Protein AF-A0AAJ2NSB3-F1 (afdb_monomer_lite)

Organism: Alkalihalophilus pseudofirmus (NCBI:txid79885)

Structure (mmCIF, N/CA/C/O backbone):
data_AF-A0AAJ2NSB3-F1
#
_entry.id   AF-A0AAJ2NSB3-F1
#
loop_
_atom_site.group_PDB
_atom_site.id
_atom_site.type_symbol
_atom_site.label_atom_id
_atom_site.label_alt_id
_atom_site.label_comp_id
_atom_site.label_asym_id
_atom_site.label_entity_id
_atom_site.label_seq_id
_atom_site.pdbx_PDB_ins_code
_atom_site.Cartn_x
_atom_site.Cartn_y
_atom_site.Cartn_z
_atom_site.occupancy
_atom_site.B_iso_or_equiv
_atom_site.auth_seq_id
_atom_site.auth_comp_id
_atom_site.auth_asym_id
_atom_site.auth_atom_id
_atom_site.pdbx_PDB_model_num
ATOM 1 N N . SER A 1 1 ? 9.906 2.805 -28.193 1.00 52.91 1 SER A N 1
ATOM 2 C CA . SER A 1 1 ? 9.402 3.297 -26.899 1.00 52.91 1 SER A CA 1
ATOM 3 C C . SER A 1 1 ? 9.638 4.796 -26.828 1.00 52.91 1 SER A C 1
ATOM 5 O O . SER A 1 1 ? 10.772 5.218 -27.034 1.00 52.91 1 SER A O 1
ATOM 7 N N . THR A 1 2 ? 8.587 5.595 -26.641 1.00 57.38 2 THR A N 1
ATOM 8 C CA . THR A 1 2 ? 8.539 7.073 -26.745 1.00 57.38 2 THR A CA 1
ATOM 9 C C . THR A 1 2 ? 9.647 7.799 -25.965 1.00 57.38 2 THR A C 1
ATOM 11 O O . THR A 1 2 ? 10.116 8.857 -26.373 1.00 57.38 2 THR A O 1
ATOM 14 N N . PHE A 1 3 ? 10.158 7.181 -24.902 1.00 64.38 3 PHE A N 1
ATOM 15 C CA . PHE A 1 3 ? 11.255 7.701 -24.089 1.00 64.38 3 PHE A CA 1
ATOM 16 C C . PHE A 1 3 ? 12.610 7.772 -24.821 1.00 64.38 3 PHE A C 1
ATOM 18 O O . PHE A 1 3 ? 13.353 8.735 -24.649 1.00 64.38 3 PHE A O 1
ATOM 25 N N . LYS A 1 4 ? 12.904 6.830 -25.733 1.00 62.78 4 LYS A N 1
ATOM 26 C CA . LYS A 1 4 ? 14.116 6.896 -26.579 1.00 62.78 4 LYS A CA 1
ATOM 27 C C . LYS A 1 4 ? 14.109 8.126 -27.488 1.00 62.78 4 LYS A C 1
ATOM 29 O O . LYS A 1 4 ? 15.156 8.708 -27.754 1.00 62.78 4 LYS A O 1
ATOM 34 N N . VAL A 1 5 ? 12.921 8.541 -27.935 1.00 68.25 5 VAL A N 1
ATOM 35 C CA . VAL A 1 5 ? 12.744 9.751 -28.750 1.00 68.25 5 VAL A CA 1
ATOM 36 C C . VAL A 1 5 ? 13.004 10.999 -27.905 1.00 68.25 5 VAL A C 1
ATOM 38 O O . VAL A 1 5 ? 13.706 11.894 -28.363 1.00 68.25 5 VAL A O 1
ATOM 41 N N . LEU A 1 6 ? 12.534 11.034 -26.652 1.00 66.31 6 LEU A N 1
ATOM 42 C CA . LEU A 1 6 ? 12.817 12.128 -25.712 1.00 66.31 6 LEU A CA 1
ATOM 43 C C . LEU A 1 6 ? 14.313 12.263 -25.403 1.00 66.31 6 LEU A C 1
ATOM 45 O O . LEU A 1 6 ? 14.839 13.372 -25.450 1.00 66.31 6 LEU A O 1
ATOM 49 N N . ILE A 1 7 ? 15.018 11.151 -25.172 1.00 66.56 7 ILE A N 1
ATOM 50 C CA . ILE A 1 7 ? 16.476 11.151 -24.966 1.00 66.56 7 ILE A CA 1
ATOM 51 C C . ILE A 1 7 ? 17.205 11.633 -26.223 1.00 66.56 7 ILE A C 1
ATOM 53 O O . ILE A 1 7 ? 18.125 12.444 -26.124 1.00 66.56 7 ILE A O 1
ATOM 57 N N . ALA A 1 8 ? 16.790 11.189 -27.413 1.00 66.56 8 ALA A N 1
ATOM 58 C CA . ALA A 1 8 ? 17.373 11.650 -28.672 1.00 66.56 8 ALA A CA 1
ATOM 59 C C . ALA A 1 8 ? 17.174 13.163 -28.874 1.00 66.56 8 ALA A C 1
ATOM 61 O O . ALA A 1 8 ? 18.114 13.859 -29.262 1.00 66.56 8 ALA A O 1
ATOM 62 N N . PHE A 1 9 ? 15.990 13.691 -28.547 1.00 70.19 9 PHE A N 1
ATOM 63 C CA . PHE A 1 9 ? 15.728 15.132 -28.535 1.00 70.19 9 PHE A CA 1
ATOM 64 C C . PHE A 1 9 ? 16.597 15.856 -27.496 1.00 70.19 9 PHE A C 1
ATOM 66 O O . PHE A 1 9 ? 17.254 16.838 -27.835 1.00 70.19 9 PHE A O 1
ATOM 73 N N . ALA A 1 10 ? 16.692 15.355 -26.264 1.00 66.69 10 ALA A N 1
ATOM 74 C CA . ALA A 1 10 ? 17.522 15.954 -25.219 1.00 66.69 10 ALA A CA 1
ATOM 75 C C . ALA A 1 10 ? 19.009 15.991 -25.615 1.00 66.69 10 ALA A C 1
ATOM 77 O O . ALA A 1 10 ? 19.634 17.048 -25.523 1.00 66.69 10 ALA A O 1
ATOM 78 N N . LYS A 1 11 ? 19.555 14.890 -26.158 1.00 66.94 11 LYS A N 1
ATOM 79 C CA . LYS A 1 11 ? 20.924 14.813 -26.707 1.00 66.94 11 LYS A CA 1
ATOM 80 C C . LYS A 1 11 ? 21.134 15.787 -27.881 1.00 66.94 11 LYS A C 1
ATOM 82 O O . LYS A 1 11 ? 22.221 16.336 -28.037 1.00 66.94 11 LYS A O 1
ATOM 87 N N . ARG A 1 12 ? 20.109 16.014 -28.716 1.00 69.50 12 ARG A N 1
ATOM 88 C CA . ARG A 1 12 ? 20.176 16.903 -29.894 1.00 69.50 12 ARG A CA 1
ATOM 89 C C . ARG A 1 12 ? 20.127 18.388 -29.527 1.00 69.50 12 ARG A C 1
ATOM 91 O O . ARG A 1 12 ? 20.786 19.183 -30.197 1.00 69.50 12 ARG A O 1
ATOM 98 N N . PHE A 1 13 ? 19.348 18.749 -28.507 1.00 67.62 13 PHE A N 1
ATOM 99 C CA . PHE A 1 13 ? 19.089 20.138 -28.113 1.00 67.62 13 PHE A CA 1
ATOM 100 C C . PHE A 1 13 ? 19.898 20.603 -26.889 1.00 67.62 13 PHE A C 1
ATOM 102 O O . PHE A 1 13 ? 19.966 21.805 -26.640 1.00 67.62 13 PHE A O 1
ATOM 109 N N . THR A 1 14 ? 20.564 19.703 -26.152 1.00 58.78 14 THR A N 1
ATOM 110 C CA . THR A 1 14 ? 21.393 20.050 -24.982 1.00 58.78 14 THR A CA 1
ATOM 111 C C . THR A 1 14 ? 22.742 19.314 -24.985 1.00 58.78 14 THR A C 1
ATOM 113 O O . THR A 1 14 ? 22.834 18.159 -25.386 1.00 58.78 14 THR A O 1
ATOM 116 N N . LYS A 1 15 ? 23.816 19.956 -24.493 1.00 62.06 15 LYS A N 1
ATOM 117 C CA . LYS A 1 15 ? 25.161 19.350 -24.309 1.00 62.06 15 LYS A CA 1
ATOM 118 C C . LYS A 1 15 ? 25.259 18.440 -23.067 1.00 62.06 15 LYS A C 1
ATOM 120 O O . LYS A 1 15 ? 26.349 18.234 -22.539 1.00 62.06 15 LYS A O 1
ATOM 125 N N . VAL A 1 16 ? 24.139 17.910 -22.575 1.00 61.44 16 VAL A N 1
ATOM 126 C CA . VAL A 1 16 ? 24.083 17.109 -21.338 1.00 61.44 16 VAL A CA 1
ATOM 127 C C . VAL A 1 16 ? 24.935 15.834 -21.430 1.00 61.44 16 VAL A C 1
ATOM 129 O O . VAL A 1 16 ? 25.540 15.428 -20.443 1.00 61.44 16 VAL A O 1
ATOM 132 N N . SER A 1 17 ? 25.098 15.285 -22.639 1.00 57.53 17 SER A N 1
ATOM 133 C CA . SER A 1 17 ? 25.901 14.084 -22.913 1.00 57.53 17 SER A CA 1
ATOM 134 C C . SER A 1 17 ? 27.399 14.223 -22.608 1.00 57.53 17 SER A C 1
ATOM 136 O O . SER A 1 17 ? 28.136 13.256 -22.750 1.00 57.53 17 SER A O 1
ATOM 138 N N . ARG A 1 18 ? 27.886 15.424 -22.261 1.00 59.41 18 ARG A N 1
ATOM 139 C CA . ARG A 1 18 ? 29.287 15.659 -21.867 1.00 59.41 18 ARG A CA 1
ATOM 140 C C . ARG A 1 18 ? 29.555 15.438 -20.376 1.00 59.41 18 ARG A C 1
ATOM 142 O O . ARG A 1 18 ? 30.720 15.367 -20.006 1.00 59.41 18 ARG A O 1
ATOM 149 N N . PHE A 1 19 ? 28.511 15.383 -19.550 1.00 57.94 19 PHE A N 1
ATOM 150 C CA . PHE A 1 19 ? 28.620 15.297 -18.087 1.00 57.94 19 PHE A CA 1
ATOM 151 C C . PHE A 1 19 ? 27.780 14.169 -17.481 1.00 57.94 19 PHE A C 1
ATOM 153 O O . PHE A 1 19 ? 27.941 13.867 -16.305 1.00 57.94 19 PHE A O 1
ATOM 160 N N . VAL A 1 20 ? 26.877 13.575 -18.263 1.00 62.72 20 VAL A N 1
ATOM 161 C CA . VAL A 1 20 ? 25.923 12.565 -17.810 1.00 62.72 20 VAL A CA 1
ATOM 162 C C . VAL A 1 20 ? 25.774 11.513 -18.902 1.00 62.72 20 VAL A C 1
ATOM 164 O O . VAL A 1 20 ? 25.413 11.855 -20.036 1.00 62.72 20 VAL A O 1
ATOM 167 N N . ASP A 1 21 ? 26.031 10.250 -18.562 1.00 73.94 21 ASP A N 1
ATOM 168 C CA . ASP A 1 21 ? 25.714 9.134 -19.447 1.00 73.94 21 ASP A CA 1
ATOM 169 C C . ASP A 1 21 ? 24.211 8.836 -19.366 1.00 73.94 21 ASP A C 1
ATOM 171 O O . ASP A 1 21 ? 23.696 8.179 -18.465 1.00 73.94 21 ASP A O 1
ATOM 175 N N . LEU A 1 22 ? 23.474 9.434 -20.300 1.00 69.31 22 LEU A N 1
ATOM 176 C CA . LEU A 1 22 ? 22.027 9.270 -20.410 1.00 69.31 22 LEU A CA 1
ATOM 177 C C . LEU A 1 22 ? 21.615 7.847 -20.807 1.00 69.31 22 LEU A C 1
ATOM 179 O O . LEU A 1 22 ? 20.435 7.523 -20.684 1.00 69.31 22 LEU A O 1
ATOM 183 N N . GLU A 1 23 ? 22.534 7.044 -21.352 1.00 73.69 23 GLU A N 1
ATOM 184 C CA . GLU A 1 23 ? 22.274 5.640 -21.672 1.00 73.69 23 GLU A CA 1
ATOM 185 C C . GLU A 1 23 ? 22.263 4.814 -20.380 1.00 73.69 23 GLU A C 1
ATOM 187 O O . GLU A 1 23 ? 21.301 4.087 -20.136 1.00 73.69 23 GLU A O 1
ATOM 192 N N . ASP A 1 24 ? 23.260 5.015 -19.515 1.00 73.81 24 ASP A N 1
ATOM 193 C CA . ASP A 1 24 ? 23.361 4.325 -18.224 1.00 73.81 24 ASP A CA 1
ATOM 194 C C . ASP A 1 24 ? 22.196 4.687 -17.299 1.00 7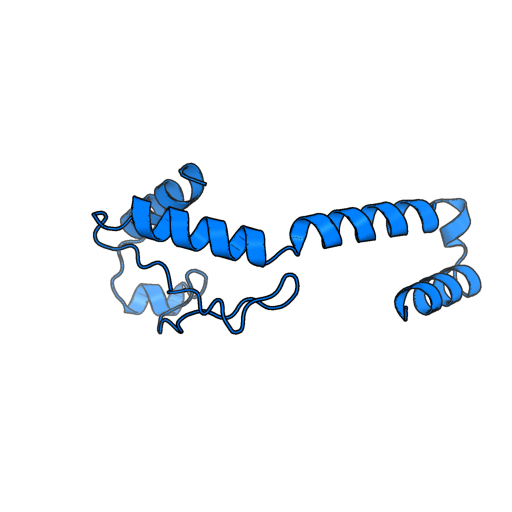3.81 24 ASP A C 1
ATOM 196 O O . ASP A 1 24 ? 21.519 3.801 -16.784 1.00 73.81 24 ASP A O 1
ATOM 200 N N . ILE A 1 25 ? 21.860 5.978 -17.187 1.00 74.00 25 ILE A N 1
ATOM 201 C CA . ILE A 1 25 ? 20.684 6.420 -16.416 1.00 74.00 25 ILE A CA 1
ATOM 202 C C . ILE A 1 25 ? 19.393 5.831 -16.985 1.00 74.00 25 ILE A C 1
ATOM 204 O O . ILE A 1 25 ? 18.471 5.523 -16.239 1.00 74.00 25 ILE A O 1
ATOM 208 N N . TYR A 1 26 ? 19.287 5.683 -18.307 1.00 73.19 26 TYR A N 1
ATOM 209 C CA . TYR A 1 26 ? 18.113 5.065 -18.915 1.00 73.19 26 TYR A CA 1
ATOM 210 C C . TYR A 1 26 ? 17.993 3.588 -18.545 1.00 73.19 26 TYR A C 1
ATOM 212 O O . TYR A 1 26 ? 16.886 3.133 -18.256 1.00 73.19 26 TYR A O 1
ATOM 220 N N . HIS A 1 27 ? 19.103 2.855 -18.567 1.00 75.31 27 HIS A N 1
ATOM 221 C CA . HIS A 1 27 ? 19.131 1.452 -18.175 1.00 75.31 27 HIS A CA 1
ATOM 222 C C . HIS A 1 27 ? 18.794 1.282 -16.695 1.00 75.31 27 HIS A C 1
ATOM 224 O O . HIS A 1 27 ? 17.873 0.533 -16.381 1.00 75.31 27 HIS A O 1
ATOM 230 N N . GLU A 1 28 ? 19.427 2.063 -15.824 1.00 72.62 28 GLU A N 1
ATOM 231 C CA . GLU A 1 28 ? 19.175 2.042 -14.383 1.00 72.62 28 GLU A CA 1
ATOM 232 C C . GLU A 1 28 ? 17.723 2.437 -14.068 1.00 72.62 28 GLU A C 1
ATOM 234 O O . GLU A 1 28 ? 17.037 1.766 -13.308 1.00 72.62 28 GLU A O 1
ATOM 239 N N . PHE A 1 29 ? 17.179 3.456 -14.738 1.00 72.44 29 PHE A N 1
ATOM 240 C CA . PHE A 1 29 ? 15.779 3.857 -14.576 1.00 72.44 29 PHE A CA 1
ATOM 241 C C . PHE A 1 29 ? 14.794 2.808 -15.109 1.00 72.44 29 PHE A C 1
ATOM 243 O O . PHE A 1 29 ? 13.725 2.619 -14.532 1.00 72.44 29 PHE A O 1
ATOM 250 N N . GLN A 1 30 ? 15.120 2.122 -16.210 1.00 73.44 30 GLN A N 1
ATOM 251 C CA . GLN A 1 30 ? 14.300 1.023 -16.720 1.00 73.44 30 GLN A CA 1
ATOM 252 C C . GLN A 1 30 ? 14.302 -0.176 -15.776 1.00 73.44 30 GLN A C 1
ATOM 254 O O . GLN A 1 30 ? 13.237 -0.758 -15.583 1.00 73.44 30 GLN A O 1
ATOM 259 N N . GLU A 1 31 ? 15.458 -0.547 -15.232 1.00 68.81 31 GLU A N 1
ATOM 260 C CA . GLU A 1 31 ? 15.590 -1.652 -14.282 1.00 68.81 31 GLU A CA 1
ATOM 261 C C . GLU A 1 31 ? 14.885 -1.320 -12.968 1.00 68.81 31 GLU A C 1
ATOM 263 O O . GLU A 1 31 ? 14.007 -2.075 -12.569 1.00 68.81 31 GLU A O 1
ATOM 268 N N . VAL A 1 32 ? 15.129 -0.142 -12.386 1.00 67.88 32 VAL A N 1
ATOM 269 C CA . VAL A 1 32 ? 14.465 0.310 -11.150 1.00 67.88 32 VAL A CA 1
ATOM 270 C C . VAL A 1 32 ? 12.947 0.358 -11.312 1.00 67.88 32 VAL A C 1
ATOM 272 O O . VAL A 1 32 ? 12.223 -0.147 -10.462 1.00 67.88 32 VAL A O 1
ATOM 275 N N . ILE A 1 33 ? 12.433 0.908 -12.419 1.00 67.81 33 ILE A N 1
ATOM 276 C CA . ILE A 1 33 ? 10.985 0.913 -12.665 1.00 67.81 33 ILE A CA 1
ATOM 277 C C . ILE A 1 33 ? 10.463 -0.503 -12.878 1.00 67.81 33 ILE A C 1
ATOM 279 O O . ILE A 1 33 ? 9.388 -0.812 -12.388 1.00 67.81 33 ILE A O 1
ATOM 283 N N . ALA A 1 34 ? 11.167 -1.356 -13.623 1.00 64.00 34 ALA A N 1
ATOM 284 C CA . ALA A 1 34 ? 10.709 -2.721 -13.866 1.00 64.00 34 ALA A CA 1
ATOM 285 C C . ALA A 1 34 ? 10.697 -3.566 -12.583 1.00 64.00 34 ALA A C 1
ATOM 287 O O . ALA A 1 34 ? 9.787 -4.375 -12.415 1.00 64.00 34 ALA A O 1
ATOM 288 N N . GLU A 1 35 ? 11.664 -3.356 -11.690 1.00 61.44 35 GLU A N 1
ATOM 289 C CA . GLU A 1 35 ? 11.721 -3.979 -10.367 1.00 61.44 35 GLU A CA 1
ATOM 290 C C . GLU A 1 35 ? 10.645 -3.426 -9.423 1.00 61.44 35 GLU A C 1
ATOM 292 O O . GLU A 1 35 ? 10.029 -4.200 -8.692 1.00 61.44 35 GLU A O 1
ATOM 297 N N . GLU A 1 36 ? 10.350 -2.122 -9.471 1.00 61.25 36 GLU A N 1
ATOM 298 C CA . GLU A 1 36 ? 9.288 -1.523 -8.652 1.00 61.25 36 GLU A CA 1
ATOM 299 C C . GLU A 1 36 ? 7.860 -1.818 -9.149 1.00 61.25 36 GLU A C 1
ATOM 301 O O . GLU A 1 36 ? 6.918 -1.671 -8.370 1.00 61.25 36 GLU A O 1
ATOM 306 N N . LEU A 1 37 ? 7.652 -2.228 -10.409 1.00 67.94 37 LEU A N 1
ATOM 307 C CA . LEU A 1 37 ? 6.303 -2.314 -10.996 1.00 67.94 37 LEU A CA 1
ATOM 308 C C . LEU A 1 37 ? 5.694 -3.704 -11.130 1.00 67.94 37 LEU A C 1
ATOM 310 O O . LEU A 1 37 ? 4.618 -3.785 -11.722 1.00 67.94 37 LEU A O 1
ATOM 314 N N . ASP A 1 38 ? 6.284 -4.783 -10.606 1.00 82.69 38 ASP A N 1
ATOM 315 C CA . ASP A 1 38 ? 5.544 -6.050 -10.600 1.00 82.69 38 ASP A CA 1
ATOM 316 C C . ASP A 1 38 ? 4.415 -6.026 -9.560 1.00 82.69 38 ASP A C 1
ATOM 318 O O . ASP A 1 38 ? 4.535 -6.493 -8.425 1.00 82.69 38 ASP A O 1
ATOM 322 N N . TYR A 1 39 ? 3.262 -5.512 -9.981 1.00 89.06 39 TYR A N 1
ATOM 323 C CA . TYR A 1 39 ? 2.063 -5.456 -9.157 1.00 89.06 39 TYR A CA 1
ATOM 324 C C . TYR A 1 39 ? 1.514 -6.831 -8.764 1.00 89.06 39 TYR A C 1
ATOM 326 O O . TYR A 1 39 ? 0.692 -6.908 -7.849 1.00 89.06 39 TYR A O 1
ATOM 334 N N . GLN A 1 40 ? 1.973 -7.929 -9.377 1.00 91.50 40 GLN A N 1
ATOM 335 C CA . GLN A 1 40 ? 1.638 -9.263 -8.878 1.00 91.50 40 GLN A CA 1
ATOM 336 C C . GLN A 1 40 ? 2.373 -9.555 -7.569 1.00 91.50 40 GLN A C 1
ATOM 338 O O . GLN A 1 40 ? 1.784 -10.164 -6.676 1.00 91.50 40 GLN A O 1
ATOM 343 N N . GLN A 1 41 ? 3.612 -9.081 -7.417 1.00 90.06 41 GLN A N 1
ATOM 344 C CA . GLN A 1 41 ? 4.352 -9.186 -6.157 1.00 90.06 41 GLN A CA 1
ATOM 345 C C . GLN A 1 41 ? 3.679 -8.349 -5.066 1.00 90.06 41 GLN A C 1
ATOM 347 O O . GLN A 1 41 ? 3.480 -8.833 -3.951 1.00 90.06 41 GLN A O 1
ATOM 352 N N . GLU A 1 42 ? 3.243 -7.130 -5.393 1.00 89.62 42 GLU A N 1
ATOM 353 C CA . GLU A 1 42 ? 2.484 -6.295 -4.455 1.00 89.62 42 GLU A CA 1
ATOM 354 C C . GLU A 1 42 ? 1.167 -6.967 -4.035 1.00 89.62 42 GLU A C 1
ATOM 356 O O . GLU A 1 42 ? 0.871 -7.066 -2.844 1.00 89.62 42 GLU A O 1
ATOM 361 N N . ALA A 1 43 ? 0.417 -7.525 -4.986 1.00 93.62 43 ALA A N 1
ATOM 362 C CA . ALA A 1 43 ? -0.801 -8.278 -4.704 1.00 93.62 43 ALA A CA 1
ATOM 363 C C . ALA A 1 43 ? -0.561 -9.496 -3.791 1.00 93.62 43 ALA A C 1
ATOM 365 O O . ALA A 1 43 ? -1.337 -9.740 -2.862 1.00 93.62 43 ALA A O 1
ATOM 366 N N . GLN A 1 44 ? 0.528 -10.244 -4.006 1.00 92.88 44 GLN A N 1
ATOM 367 C CA . GLN A 1 44 ? 0.908 -11.366 -3.139 1.00 92.88 44 GLN A CA 1
ATOM 368 C C . GLN A 1 44 ? 1.234 -10.891 -1.721 1.00 92.88 44 GLN A C 1
ATOM 370 O O . GLN A 1 44 ? 0.812 -11.519 -0.743 1.00 92.88 44 GLN A O 1
ATOM 375 N N . HIS A 1 45 ? 1.954 -9.773 -1.596 1.00 90.75 45 HIS A N 1
ATOM 376 C CA . HIS A 1 45 ? 2.200 -9.155 -0.301 1.00 90.75 45 HIS A CA 1
ATOM 377 C C . HIS A 1 45 ? 0.880 -8.781 0.377 1.00 90.75 45 HIS A C 1
ATOM 379 O O . HIS A 1 45 ? 0.685 -9.167 1.528 1.00 90.75 45 HIS A O 1
ATOM 385 N N . ME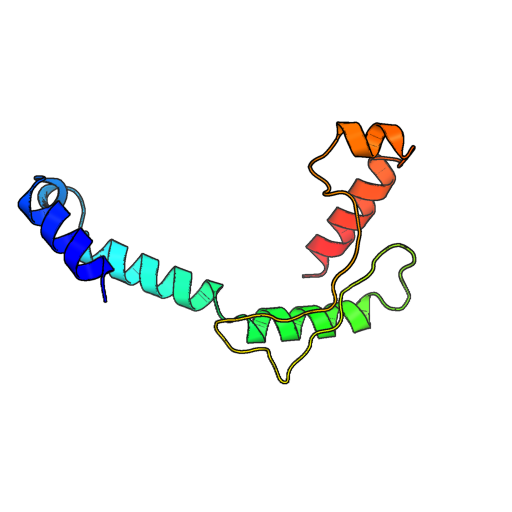T A 1 46 ? -0.062 -8.134 -0.316 1.00 92.19 46 MET A N 1
ATOM 386 C CA . MET A 1 46 ? -1.360 -7.780 0.273 1.00 92.19 46 MET A CA 1
ATOM 387 C C . MET A 1 46 ? -2.127 -8.998 0.802 1.00 92.19 46 MET A C 1
ATOM 389 O O . MET A 1 46 ? -2.617 -8.950 1.929 1.00 92.19 46 MET A O 1
ATOM 393 N N . GLU A 1 47 ? -2.181 -10.114 0.069 1.00 92.88 47 GLU A N 1
ATOM 394 C CA . GLU A 1 47 ? -2.831 -11.339 0.569 1.00 92.88 47 GLU A CA 1
ATOM 395 C C . GLU A 1 47 ? -2.132 -11.897 1.818 1.00 92.88 47 GLU A C 1
ATOM 397 O O . GLU A 1 47 ? -2.789 -12.279 2.793 1.00 92.88 47 GLU A O 1
ATOM 402 N N . ARG A 1 48 ? -0.793 -11.882 1.842 1.00 90.88 48 ARG A N 1
ATOM 403 C CA . ARG A 1 48 ? -0.021 -12.281 3.028 1.00 90.88 48 ARG A CA 1
ATOM 404 C C . ARG A 1 48 ? -0.333 -11.379 4.223 1.00 90.88 48 ARG A C 1
ATOM 406 O O . ARG A 1 48 ? -0.571 -11.880 5.323 1.00 90.88 48 ARG A O 1
ATOM 413 N N . PHE A 1 49 ? -0.360 -10.067 4.009 1.00 88.31 49 PHE A N 1
ATOM 414 C CA . PHE A 1 49 ? -0.714 -9.079 5.025 1.00 88.31 49 PHE A CA 1
ATOM 415 C C . PHE A 1 49 ? -2.133 -9.291 5.544 1.00 88.31 49 PHE A C 1
ATOM 417 O O . PHE A 1 49 ? -2.352 -9.312 6.754 1.00 88.31 49 PHE A O 1
ATOM 424 N N . ARG A 1 50 ? -3.095 -9.531 4.654 1.00 89.31 50 ARG A N 1
ATOM 425 C CA . ARG A 1 50 ? -4.485 -9.801 5.028 1.00 89.31 50 ARG A CA 1
ATOM 426 C C . ARG A 1 50 ? -4.586 -10.987 5.989 1.00 89.31 50 ARG A C 1
ATOM 428 O O . ARG A 1 50 ? -5.265 -10.883 7.007 1.00 89.31 50 ARG A O 1
ATOM 435 N N . GLY A 1 51 ? -3.842 -12.066 5.730 1.00 87.75 51 GLY A N 1
ATOM 436 C CA . GLY A 1 51 ? -3.748 -13.210 6.644 1.00 87.75 51 GLY A CA 1
ATOM 437 C C . GLY A 1 51 ? -3.079 -12.883 7.987 1.00 87.75 51 GLY A C 1
ATOM 438 O O . GLY A 1 51 ? -3.532 -13.342 9.030 1.00 87.75 51 GLY A O 1
ATOM 439 N N . GLN A 1 52 ? -2.027 -12.060 7.992 1.00 86.12 52 GLN A N 1
ATOM 440 C CA . GLN A 1 52 ? -1.298 -11.681 9.215 1.00 86.12 52 GLN A CA 1
ATOM 441 C C . GLN A 1 52 ? -2.047 -10.696 10.123 1.00 86.12 52 GLN A C 1
ATOM 443 O O . GLN A 1 52 ? -1.724 -10.598 11.310 1.00 86.12 52 GLN A O 1
ATOM 448 N N . PHE A 1 53 ? -2.989 -9.934 9.567 1.00 84.81 53 PHE A N 1
ATOM 449 C CA . PHE A 1 53 ? -3.724 -8.879 10.268 1.00 84.81 53 PHE A CA 1
ATOM 450 C C . PHE A 1 53 ? -5.188 -9.243 10.554 1.00 84.81 53 PHE A C 1
ATOM 452 O O . PHE A 1 53 ? -5.914 -8.404 11.081 1.00 84.81 53 PHE A O 1
ATOM 459 N N . V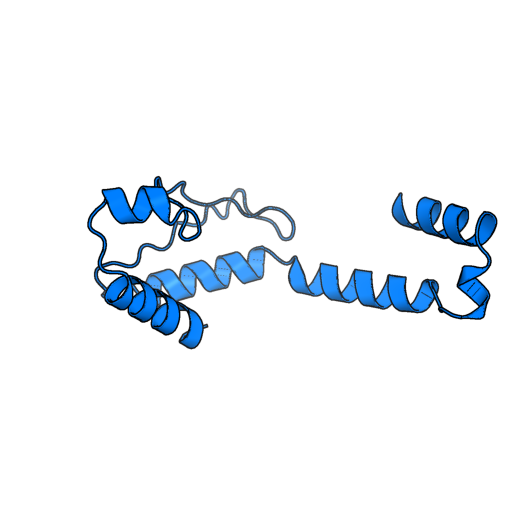AL A 1 54 ? -5.608 -10.488 10.291 1.00 82.69 54 VAL A N 1
ATOM 460 C CA . VAL A 1 54 ? -6.982 -10.962 10.546 1.00 82.69 54 VAL A CA 1
ATOM 461 C C . VAL A 1 54 ? -7.438 -10.732 11.996 1.00 82.69 54 VAL A C 1
ATOM 463 O O . VAL A 1 54 ? -8.582 -10.352 12.228 1.00 82.69 54 VAL A O 1
ATOM 466 N N . ASP A 1 55 ? -6.520 -10.861 12.959 1.00 81.31 55 ASP A N 1
ATOM 467 C CA . ASP A 1 55 ? -6.791 -10.690 14.393 1.00 81.31 55 ASP A CA 1
ATOM 468 C C . ASP A 1 55 ? -6.452 -9.284 14.921 1.00 81.31 55 ASP A C 1
ATOM 470 O O . ASP A 1 55 ? -6.485 -9.051 16.132 1.00 81.31 55 ASP A O 1
ATOM 474 N N . PHE A 1 56 ? -6.083 -8.336 14.051 1.00 80.06 56 PHE A N 1
ATOM 475 C CA . PHE A 1 56 ? -5.671 -6.995 14.467 1.00 80.06 56 PHE A CA 1
ATOM 476 C C . PHE A 1 56 ? -6.800 -5.968 14.254 1.00 80.06 56 PHE A C 1
ATOM 478 O O . PHE A 1 56 ? -6.944 -5.412 13.161 1.00 80.06 56 PHE A O 1
ATOM 485 N N . PRO A 1 57 ? -7.607 -5.658 15.289 1.00 77.44 57 PRO A N 1
ATOM 486 C CA . PRO A 1 57 ? -8.719 -4.726 15.150 1.00 77.44 57 PRO A CA 1
ATOM 487 C C . PRO A 1 57 ? -8.221 -3.318 14.795 1.00 77.44 57 PRO A C 1
ATOM 489 O O . PRO A 1 57 ? -7.444 -2.708 15.532 1.00 77.44 57 PRO A O 1
ATOM 492 N N . GLY A 1 58 ? -8.716 -2.780 13.677 1.00 79.94 58 GLY A N 1
ATOM 493 C CA . GLY A 1 58 ? -8.393 -1.431 13.197 1.00 79.94 58 GLY A CA 1
ATOM 494 C C . GLY A 1 58 ? -7.468 -1.371 11.979 1.00 79.94 58 GLY A C 1
ATOM 495 O O . GLY A 1 58 ? -7.115 -0.267 11.571 1.00 79.94 58 GLY A O 1
ATOM 496 N N . VAL A 1 59 ? -7.100 -2.515 11.393 1.00 85.12 59 VAL A N 1
ATOM 497 C CA . VAL A 1 59 ? -6.437 -2.594 10.082 1.00 85.12 59 VAL A CA 1
ATOM 498 C C . VAL A 1 59 ? -7.342 -3.364 9.128 1.00 85.12 59 VAL A C 1
ATOM 500 O O . VAL A 1 59 ? -7.794 -4.458 9.448 1.00 85.12 59 VAL A O 1
ATOM 503 N N . ALA A 1 60 ? -7.606 -2.783 7.961 1.00 87.50 60 ALA A N 1
ATOM 504 C CA . ALA A 1 60 ? -8.303 -3.442 6.866 1.00 87.50 60 ALA A CA 1
ATOM 505 C C . ALA A 1 60 ? -7.364 -3.478 5.659 1.00 87.50 60 ALA A C 1
ATOM 507 O O . ALA A 1 60 ? -6.806 -2.447 5.286 1.00 87.50 60 ALA A O 1
ATOM 508 N N . ILE A 1 61 ? -7.178 -4.665 5.084 1.00 90.81 61 ILE A N 1
ATOM 509 C CA . ILE A 1 61 ? -6.408 -4.869 3.854 1.00 90.81 61 ILE A CA 1
ATOM 510 C C . ILE A 1 61 ? -7.411 -5.233 2.754 1.00 90.81 61 ILE A C 1
ATOM 512 O O . ILE A 1 61 ? -8.172 -6.183 2.964 1.00 90.81 61 ILE A O 1
ATOM 516 N N . PRO A 1 62 ? -7.453 -4.494 1.629 1.00 93.31 62 PRO A N 1
ATOM 517 C CA . PRO A 1 62 ? -8.427 -4.735 0.569 1.00 93.31 62 PRO A CA 1
ATOM 518 C C . PRO A 1 62 ? -8.211 -6.099 -0.094 1.00 93.31 62 PRO A C 1
ATOM 520 O O . PRO A 1 62 ? -7.083 -6.586 -0.197 1.00 93.31 62 PRO A O 1
ATOM 523 N N . TYR A 1 63 ? -9.295 -6.707 -0.577 1.00 95.00 63 TYR A N 1
ATOM 524 C CA . TYR A 1 63 ? -9.215 -7.925 -1.388 1.00 95.00 63 TYR A CA 1
ATOM 525 C C . TYR A 1 63 ? -8.573 -7.653 -2.748 1.00 95.00 63 TYR A C 1
ATOM 527 O O . TYR A 1 63 ? -8.898 -6.655 -3.390 1.00 95.00 63 TYR A O 1
ATOM 535 N N . VAL A 1 64 ? -7.721 -8.564 -3.222 1.00 96.75 64 VAL A N 1
ATOM 536 C CA . VAL A 1 64 ? -7.204 -8.533 -4.598 1.00 96.75 64 VAL A CA 1
ATOM 537 C C . VAL A 1 64 ? -8.175 -9.249 -5.532 1.00 96.75 64 VAL A C 1
ATOM 539 O O . VAL A 1 64 ? -8.585 -10.377 -5.262 1.00 96.75 64 VAL A O 1
ATOM 542 N N . TYR A 1 65 ? -8.480 -8.639 -6.678 1.00 96.94 65 TYR A N 1
ATOM 543 C CA . TYR A 1 65 ? -9.161 -9.318 -7.779 1.00 96.94 65 TYR A CA 1
ATOM 544 C C . TYR A 1 65 ? -8.124 -9.833 -8.785 1.00 96.94 65 TYR A C 1
ATOM 546 O O . TYR A 1 65 ? -7.690 -9.111 -9.692 1.00 96.94 65 TYR A O 1
ATOM 554 N N . TRP A 1 66 ? -7.688 -11.080 -8.598 1.00 95.81 66 TRP A N 1
ATOM 555 C CA . TRP A 1 66 ? -6.602 -11.696 -9.370 1.00 95.81 66 TRP A CA 1
ATOM 556 C C . TRP A 1 66 ? -6.927 -11.843 -10.853 1.00 95.81 66 TRP A C 1
ATOM 558 O O . TRP A 1 66 ? -6.038 -11.695 -11.688 1.00 95.81 66 TRP A O 1
ATOM 568 N N . GLU A 1 67 ? -8.197 -12.052 -11.194 1.00 97.19 67 GLU A N 1
ATOM 569 C CA . GLU A 1 67 ? -8.667 -12.170 -12.576 1.00 97.19 67 GLU A CA 1
ATOM 570 C C . GLU A 1 67 ? -8.444 -10.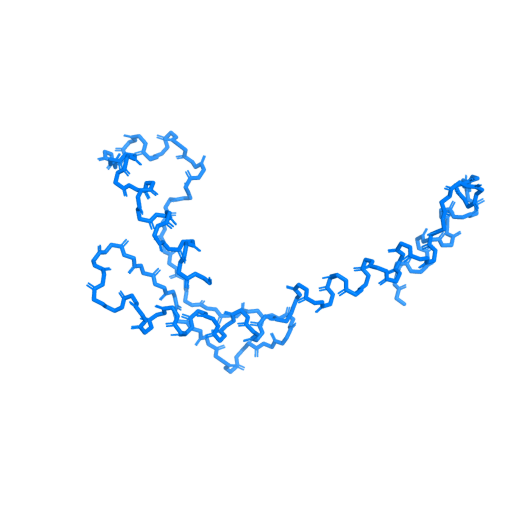888 -13.393 1.00 97.19 67 GLU A C 1
ATOM 572 O O . GLU A 1 67 ? -8.392 -10.940 -14.622 1.00 97.19 67 GLU A O 1
ATOM 577 N N . TYR A 1 68 ? -8.290 -9.746 -12.717 1.00 95.38 68 TYR A N 1
ATOM 578 C CA . TYR A 1 68 ? -8.056 -8.441 -13.338 1.00 95.38 68 TYR A CA 1
ATOM 579 C C . TYR A 1 68 ? -6.669 -7.864 -13.027 1.00 95.38 68 TYR A C 1
ATOM 581 O O . TYR A 1 68 ? -6.330 -6.787 -13.519 1.00 95.38 68 TYR A O 1
ATOM 589 N N . THR A 1 69 ? -5.862 -8.569 -12.232 1.00 93.25 69 THR A N 1
ATOM 590 C CA . THR A 1 69 ? -4.531 -8.123 -11.814 1.00 93.25 69 THR A CA 1
ATOM 591 C C . THR A 1 69 ? -3.453 -8.727 -12.711 1.00 93.25 69 THR A C 1
ATOM 593 O O . THR A 1 69 ? -3.446 -9.916 -13.017 1.00 93.25 69 THR A O 1
ATOM 596 N N . THR A 1 70 ? -2.511 -7.894 -13.138 1.00 90.75 70 THR A N 1
ATOM 597 C CA . THR A 1 70 ? -1.362 -8.260 -13.977 1.00 90.75 70 THR A CA 1
ATOM 598 C C . THR A 1 70 ? -0.103 -7.606 -13.417 1.00 90.75 70 THR A C 1
ATOM 600 O O . THR A 1 70 ? -0.195 -6.747 -12.545 1.00 90.75 70 THR A O 1
ATOM 603 N N . SER A 1 71 ? 1.070 -7.900 -13.977 1.00 89.00 71 SER A N 1
ATOM 604 C CA . SER A 1 71 ? 2.322 -7.217 -13.610 1.00 89.00 71 SER A CA 1
ATOM 605 C C . SER A 1 71 ? 2.361 -5.723 -13.957 1.00 89.00 71 SER A C 1
ATOM 607 O O . SER A 1 71 ? 3.393 -5.092 -13.813 1.00 89.00 71 SER A O 1
ATOM 609 N N . LYS A 1 72 ? 1.277 -5.139 -14.484 1.00 85.88 72 LYS A N 1
ATOM 610 C CA . LYS A 1 72 ? 1.195 -3.707 -14.826 1.00 85.88 72 LYS A CA 1
ATOM 611 C C . LYS A 1 72 ? -0.076 -3.0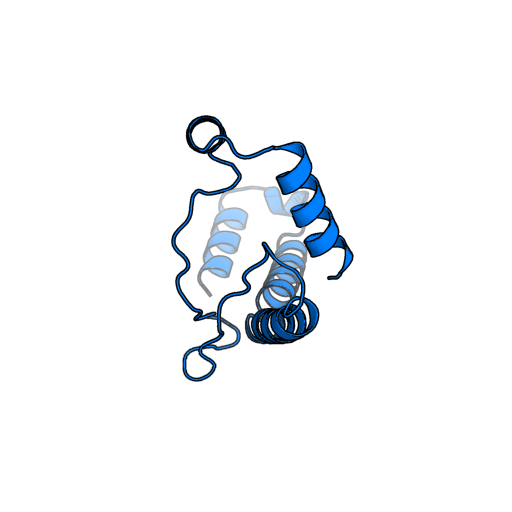24 -14.340 1.00 85.88 72 LYS A C 1
ATOM 613 O O . LYS A 1 72 ? -0.192 -1.809 -14.469 1.00 85.88 72 LYS A O 1
ATOM 618 N N . VAL A 1 73 ? -1.031 -3.783 -13.805 1.00 90.31 73 VAL A N 1
ATOM 619 C CA . VAL A 1 73 ? -2.296 -3.258 -13.281 1.00 90.31 73 VAL A CA 1
ATOM 620 C C . VAL A 1 73 ? -2.675 -4.049 -12.034 1.00 90.31 73 VAL A C 1
ATOM 622 O O . VAL A 1 73 ? -2.834 -5.263 -12.128 1.00 90.31 73 VAL A O 1
ATOM 625 N N . LEU A 1 74 ? -2.863 -3.362 -10.905 1.00 93.44 74 LEU A N 1
ATOM 626 C CA . LEU A 1 74 ? -3.406 -3.922 -9.666 1.00 93.44 74 LEU A CA 1
ATOM 627 C C . LEU A 1 74 ? -4.889 -3.563 -9.531 1.00 93.44 74 LEU A C 1
ATOM 629 O O . LEU A 1 74 ? -5.238 -2.381 -9.570 1.00 93.44 74 LEU A O 1
ATOM 633 N N . VAL A 1 75 ? -5.756 -4.561 -9.349 1.00 96.56 75 VAL A N 1
ATOM 634 C CA . VAL A 1 75 ? -7.192 -4.350 -9.106 1.00 96.56 75 VAL A CA 1
ATOM 635 C C . VAL A 1 75 ? -7.562 -4.910 -7.738 1.00 96.56 75 VAL A C 1
ATOM 637 O O . VAL A 1 75 ? -7.336 -6.086 -7.456 1.00 96.56 75 VAL A O 1
ATOM 640 N N . MET A 1 76 ? -8.145 -4.066 -6.888 1.00 96.81 76 MET A N 1
ATOM 641 C CA . MET A 1 76 ? -8.459 -4.393 -5.496 1.00 96.81 76 MET A CA 1
ATOM 642 C C . MET A 1 76 ? -9.779 -3.774 -5.031 1.00 96.81 76 MET A C 1
ATOM 644 O O . MET A 1 76 ? -10.326 -2.887 -5.691 1.00 96.81 76 MET A O 1
ATOM 648 N N . GLU A 1 77 ? -10.290 -4.259 -3.900 1.00 97.06 77 GLU A N 1
ATOM 649 C CA . GLU A 1 77 ? -11.469 -3.717 -3.227 1.00 97.06 77 GLU A CA 1
ATOM 650 C C . GLU A 1 77 ? -11.303 -2.219 -2.962 1.00 97.06 77 GLU A C 1
ATOM 652 O O . GLU A 1 77 ? -10.274 -1.748 -2.473 1.00 97.06 77 GLU A O 1
ATOM 657 N N . TYR A 1 78 ? -12.354 -1.466 -3.270 1.00 94.69 78 TYR A N 1
ATOM 658 C CA . TYR A 1 78 ? -12.417 -0.061 -2.920 1.00 94.69 78 TYR A CA 1
ATOM 659 C C . TYR A 1 78 ? -12.833 0.099 -1.456 1.00 94.69 78 TYR A C 1
ATOM 661 O O . TYR A 1 78 ? -13.925 -0.312 -1.069 1.00 94.69 78 TYR A O 1
ATOM 669 N N . ILE A 1 79 ? -11.984 0.754 -0.664 1.00 90.00 79 ILE A N 1
ATOM 670 C CA . ILE A 1 79 ? -12.274 1.111 0.725 1.00 90.00 79 ILE A CA 1
ATOM 671 C C . ILE A 1 79 ? -12.491 2.623 0.800 1.00 90.00 79 ILE A C 1
ATOM 673 O O . ILE A 1 79 ? -11.592 3.404 0.482 1.00 90.00 79 ILE A O 1
ATOM 677 N N . ASP A 1 80 ? -13.681 3.031 1.241 1.00 91.00 80 ASP A N 1
ATOM 678 C CA . ASP A 1 80 ? -13.978 4.438 1.505 1.00 91.00 80 ASP A CA 1
ATOM 679 C C . ASP A 1 80 ? -13.273 4.912 2.785 1.00 91.00 80 ASP A C 1
ATOM 681 O O . ASP A 1 80 ? -13.229 4.209 3.799 1.00 91.00 80 ASP A O 1
ATOM 685 N N . GLY A 1 81 ? -12.702 6.114 2.746 1.00 86.88 81 GLY A N 1
ATOM 686 C CA . GLY A 1 81 ? -11.929 6.636 3.863 1.00 86.88 81 GLY A CA 1
ATOM 687 C C . GLY A 1 81 ? -11.292 7.998 3.613 1.00 86.88 81 GLY A C 1
ATOM 688 O O . GLY A 1 81 ? -11.187 8.492 2.491 1.00 86.88 81 GLY A O 1
ATOM 689 N N . VAL A 1 82 ? -10.832 8.618 4.700 1.00 86.38 82 VAL A N 1
ATOM 690 C CA . VAL A 1 82 ? -10.085 9.880 4.654 1.00 86.38 82 VAL A CA 1
ATOM 691 C C . VAL A 1 82 ? -8.596 9.578 4.555 1.00 86.38 82 VAL A C 1
ATOM 693 O O . VAL A 1 82 ? -8.049 8.850 5.386 1.00 86.38 82 VAL A O 1
ATOM 696 N N . LYS A 1 83 ? -7.925 10.159 3.555 1.00 84.19 83 LYS A N 1
ATOM 697 C CA . LYS A 1 83 ? -6.480 9.985 3.376 1.00 84.19 83 LYS A CA 1
ATOM 698 C C . LYS A 1 83 ? -5.716 10.488 4.599 1.00 84.19 83 LYS A C 1
ATOM 700 O O . LYS A 1 83 ? -6.034 11.533 5.163 1.00 84.19 83 LYS A O 1
ATOM 705 N N . ILE A 1 84 ? -4.648 9.779 4.970 1.00 82.38 84 ILE A N 1
ATOM 706 C CA . ILE A 1 84 ? -3.865 10.095 6.175 1.00 82.38 84 ILE A CA 1
ATOM 707 C C . ILE A 1 84 ? -3.203 11.482 6.137 1.00 82.38 84 ILE A C 1
ATOM 709 O O . ILE A 1 84 ? -2.945 12.086 7.175 1.00 82.38 84 ILE A O 1
ATOM 713 N N . ASN A 1 85 ? -2.948 12.007 4.939 1.00 82.44 85 ASN A N 1
ATOM 714 C CA . ASN A 1 85 ? -2.370 13.333 4.743 1.00 82.44 85 ASN A CA 1
ATOM 715 C C . ASN A 1 85 ? -3.404 14.473 4.830 1.00 82.44 85 ASN A C 1
ATOM 717 O O . ASN A 1 85 ? -3.016 15.638 4.879 1.00 82.44 85 ASN A O 1
ATOM 721 N N . GLU A 1 86 ? -4.703 14.174 4.907 1.00 85.12 86 GLU A N 1
ATOM 722 C CA . GLU A 1 86 ? -5.773 15.168 5.044 1.00 85.12 86 GLU A CA 1
ATOM 723 C C . GLU A 1 86 ? -6.023 15.505 6.523 1.00 85.12 86 GLU A C 1
ATOM 725 O O . GLU A 1 86 ? -7.099 15.274 7.084 1.00 85.12 86 GLU A O 1
ATOM 730 N N . LEU A 1 87 ? -4.996 16.072 7.167 1.00 81.19 87 LEU A N 1
ATOM 731 C CA . LEU A 1 87 ? -4.954 16.324 8.613 1.00 81.19 87 LEU A CA 1
ATOM 732 C C . LEU A 1 87 ? -6.166 17.108 9.135 1.00 81.19 87 LEU A C 1
ATOM 734 O O . LEU A 1 87 ? -6.644 16.834 10.235 1.00 81.19 87 LEU A O 1
ATOM 738 N N . ASP A 1 88 ? -6.688 18.062 8.365 1.00 82.31 88 ASP A N 1
ATOM 739 C CA . ASP A 1 88 ? -7.825 18.880 8.796 1.00 82.31 88 ASP A CA 1
ATOM 740 C C . ASP A 1 88 ? -9.141 18.097 8.830 1.00 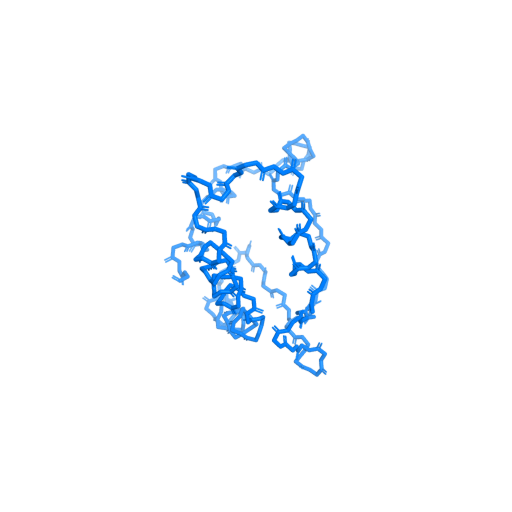82.31 88 ASP A C 1
ATOM 742 O O . ASP A 1 88 ? -9.929 18.265 9.763 1.00 82.31 88 ASP A O 1
ATOM 746 N N . LYS A 1 89 ? -9.348 17.161 7.894 1.00 81.56 89 LYS A N 1
ATOM 747 C CA . LYS A 1 89 ? -10.497 16.246 7.944 1.00 81.56 89 LYS A CA 1
ATOM 748 C C . LYS A 1 89 ? -10.355 15.246 9.090 1.00 81.56 89 LYS A C 1
ATOM 750 O O . LYS A 1 89 ? -11.325 14.986 9.799 1.00 81.56 89 LYS A O 1
ATOM 755 N N . LEU A 1 90 ? -9.142 14.745 9.336 1.00 79.50 90 LEU A N 1
ATOM 756 C CA . LEU A 1 90 ? -8.866 13.825 10.446 1.00 79.50 90 LEU A CA 1
ATOM 757 C C . LEU A 1 90 ? -9.099 14.468 11.823 1.00 79.50 90 LEU A C 1
ATOM 759 O O . LEU A 1 90 ? -9.628 13.804 12.718 1.00 79.50 90 LEU A O 1
ATOM 763 N N . LYS A 1 91 ? -8.774 15.760 11.996 1.00 77.25 91 LYS A N 1
ATOM 764 C CA . LYS A 1 91 ? -9.087 16.518 13.226 1.00 77.25 91 LYS A CA 1
ATOM 765 C C . LYS A 1 91 ? -10.593 16.537 13.511 1.00 77.25 91 LYS A C 1
ATOM 767 O O . LYS A 1 91 ? -10.993 16.399 14.666 1.00 77.25 91 LYS A O 1
ATOM 772 N N . GLY A 1 92 ? -11.421 16.659 12.469 1.00 78.81 92 GLY A N 1
ATOM 773 C CA . GLY A 1 92 ? -12.883 16.631 12.580 1.00 78.81 92 GLY A CA 1
ATOM 774 C C . GLY A 1 92 ? -13.449 15.273 13.013 1.00 78.81 92 GLY A C 1
ATOM 775 O O . GLY A 1 92 ? -14.488 15.221 13.666 1.00 78.81 92 GLY A O 1
ATOM 776 N N . LEU A 1 93 ? -12.737 14.180 12.725 1.00 77.75 93 LEU A N 1
ATOM 777 C CA . LEU A 1 93 ? -13.157 12.807 13.029 1.00 77.75 93 LEU A CA 1
ATOM 778 C C . LEU A 1 93 ? -12.823 12.347 14.462 1.00 77.75 93 LEU A C 1
ATOM 780 O O . LEU A 1 93 ? -13.084 11.197 14.807 1.00 77.75 93 LEU A O 1
ATOM 784 N N . LYS A 1 94 ? -12.248 13.216 15.312 1.00 74.12 94 LYS A N 1
ATOM 785 C CA . LYS A 1 94 ? -11.788 12.882 16.681 1.00 74.12 94 LYS A CA 1
ATOM 786 C C . LYS A 1 94 ? -10.877 11.639 16.739 1.00 74.12 94 LYS A C 1
ATOM 788 O O . LYS A 1 94 ? -10.853 10.919 17.738 1.00 74.12 94 LYS A O 1
ATOM 793 N N . ILE A 1 95 ? -10.106 11.385 15.681 1.00 74.88 95 ILE A N 1
ATOM 794 C CA . ILE A 1 95 ? -9.152 10.272 15.626 1.00 74.88 95 ILE A CA 1
ATOM 795 C C . ILE A 1 95 ? -7.948 10.607 16.511 1.00 74.88 95 ILE A C 1
ATOM 797 O O . ILE A 1 95 ? -7.398 11.701 16.425 1.00 74.88 95 ILE A O 1
ATOM 801 N N . ASN A 1 96 ? -7.517 9.665 17.357 1.00 79.31 96 ASN A N 1
ATOM 802 C CA . ASN A 1 96 ? -6.312 9.826 18.172 1.00 79.31 96 ASN A CA 1
ATOM 803 C C . ASN A 1 96 ? -5.055 9.664 17.289 1.00 79.31 96 ASN A C 1
ATOM 805 O O . ASN A 1 96 ? -4.768 8.539 16.863 1.00 79.31 96 ASN A O 1
ATOM 809 N N . PRO A 1 97 ? -4.263 10.730 17.058 1.00 77.06 97 PRO A N 1
ATOM 810 C CA . PRO A 1 97 ? -3.126 10.676 16.139 1.00 77.06 97 PRO A CA 1
ATOM 811 C C . PRO A 1 97 ? -2.021 9.722 16.599 1.00 77.06 97 PRO A C 1
ATOM 813 O O . PRO A 1 97 ? -1.382 9.079 15.771 1.00 77.06 97 PRO A O 1
ATOM 816 N N . LYS A 1 98 ? -1.818 9.576 17.918 1.00 79.69 98 LYS A N 1
ATOM 817 C CA . LYS A 1 98 ? -0.828 8.634 18.461 1.00 79.69 98 LYS A CA 1
ATOM 818 C C . LYS A 1 98 ? -1.225 7.196 18.155 1.00 79.69 98 LYS A C 1
ATOM 820 O O . LYS A 1 98 ? -0.391 6.426 17.700 1.00 79.69 98 LYS A O 1
ATOM 825 N N . LYS A 1 99 ? -2.504 6.854 18.350 1.00 79.69 99 LYS A N 1
ATOM 826 C CA . LYS A 1 99 ? -3.015 5.509 18.048 1.00 79.69 99 LYS A CA 1
ATOM 827 C C . LYS A 1 99 ? -2.897 5.198 16.553 1.00 79.69 99 LYS A C 1
ATOM 829 O O . LYS A 1 99 ? -2.436 4.119 16.205 1.00 79.69 99 LYS A O 1
ATOM 834 N N . LEU A 1 100 ? -3.256 6.152 15.689 1.00 81.56 100 LEU A N 1
ATOM 835 C CA . LEU A 1 100 ? -3.115 6.006 14.237 1.00 81.56 100 LEU A CA 1
ATOM 836 C C . LEU A 1 100 ? -1.649 5.802 13.825 1.00 81.56 100 LEU A C 1
ATOM 838 O O . LEU A 1 100 ? -1.349 4.894 13.057 1.00 81.56 100 LEU A O 1
ATOM 842 N N . SER A 1 101 ? -0.731 6.593 14.389 1.00 80.25 101 SER A N 1
ATOM 843 C CA . SER A 1 101 ? 0.707 6.459 14.138 1.00 80.25 101 SER A CA 1
ATOM 844 C C . SER A 1 101 ? 1.257 5.099 14.576 1.00 80.25 101 SER A C 1
ATOM 846 O O . SER A 1 101 ? 2.029 4.498 13.834 1.00 80.25 101 SER A O 1
ATOM 848 N N . SER A 1 102 ? 0.834 4.579 15.734 1.00 79.56 102 SER A N 1
ATOM 849 C CA . SER A 1 102 ? 1.250 3.249 16.196 1.00 79.56 102 SER A CA 1
ATOM 850 C C . SER A 1 102 ? 0.783 2.133 15.264 1.00 79.56 102 SER A C 1
ATOM 852 O O . SER A 1 102 ? 1.556 1.221 14.990 1.00 79.56 102 SER A O 1
ATOM 854 N N . ILE A 1 103 ? -0.451 2.209 14.756 1.00 79.81 103 ILE A N 1
ATOM 855 C CA . ILE A 1 103 ? -0.971 1.227 13.795 1.00 79.81 103 ILE A CA 1
ATOM 856 C C . ILE A 1 103 ? -0.157 1.282 12.498 1.00 79.81 103 ILE A C 1
ATOM 858 O O . ILE A 1 103 ? 0.319 0.247 12.047 1.00 79.81 103 ILE A O 1
ATOM 862 N N . LEU A 1 104 ? 0.090 2.483 11.961 1.00 80.06 104 LEU A N 1
ATOM 863 C CA . LEU A 1 104 ? 0.882 2.661 10.740 1.00 80.06 104 LEU A CA 1
ATOM 864 C C . LEU A 1 104 ? 2.296 2.083 10.875 1.00 80.06 104 LEU A C 1
ATOM 866 O O . LEU A 1 104 ? 2.784 1.389 9.988 1.00 80.06 104 LEU A O 1
ATOM 870 N N . TYR A 1 105 ? 2.941 2.361 12.008 1.00 79.69 105 TYR A N 1
ATOM 871 C CA . TYR A 1 105 ? 4.289 1.888 12.299 1.00 79.69 105 TYR A CA 1
ATOM 872 C C . TYR A 1 105 ? 4.350 0.358 12.401 1.00 79.69 105 TYR A C 1
ATOM 874 O O . TYR A 1 105 ? 5.253 -0.263 11.845 1.00 79.69 105 TYR A O 1
ATOM 882 N N . LEU A 1 106 ? 3.367 -0.262 13.064 1.00 71.94 106 LEU A N 1
ATOM 883 C CA . LEU A 1 106 ? 3.266 -1.721 13.160 1.00 71.94 106 LEU A CA 1
ATOM 884 C C . LEU A 1 106 ? 2.979 -2.381 11.806 1.00 71.94 106 LEU A C 1
ATOM 886 O O . LEU A 1 106 ? 3.480 -3.475 11.554 1.00 71.94 106 LEU A O 1
ATOM 890 N N . SER A 1 107 ? 2.200 -1.727 10.941 1.00 67.44 107 SER A N 1
ATOM 891 C CA . SER A 1 107 ? 1.958 -2.188 9.572 1.00 67.44 107 SER A CA 1
ATOM 892 C C . SER A 1 107 ? 3.223 -2.125 8.713 1.00 67.44 107 SER A C 1
ATOM 894 O O . SER A 1 107 ? 3.495 -3.076 7.990 1.00 67.44 107 SER A O 1
ATOM 896 N N . TYR A 1 108 ? 4.028 -1.065 8.840 1.00 68.88 108 TYR A N 1
ATOM 897 C CA . TYR A 1 108 ? 5.264 -0.888 8.067 1.00 68.88 108 TYR A CA 1
ATOM 898 C C . TYR A 1 108 ? 6.390 -1.844 8.495 1.00 68.88 108 TYR A C 1
ATOM 900 O O . TYR A 1 108 ? 7.069 -2.418 7.655 1.00 68.88 108 TYR A O 1
ATOM 908 N N . LEU A 1 109 ? 6.580 -2.068 9.800 1.00 69.31 109 LEU A N 1
ATOM 909 C CA . LEU A 1 109 ? 7.640 -2.961 10.299 1.00 69.31 109 LEU A CA 1
ATOM 910 C C . LEU A 1 109 ? 7.398 -4.455 10.038 1.00 69.31 109 LEU A C 1
ATOM 912 O O . LEU A 1 109 ? 8.303 -5.260 10.244 1.00 69.31 109 LEU A O 1
ATOM 916 N N . LYS A 1 110 ? 6.174 -4.840 9.669 1.00 57.50 110 LYS A N 1
ATOM 917 C CA . LYS A 1 110 ? 5.833 -6.228 9.334 1.00 57.50 110 LYS A CA 1
ATOM 918 C C . LYS A 1 110 ? 6.011 -6.557 7.844 1.00 57.50 110 LYS A C 1
ATOM 920 O O . LYS A 1 110 ? 5.744 -7.703 7.481 1.00 57.50 110 LYS A O 1
ATOM 925 N N . GLN A 1 111 ? 6.426 -5.580 7.029 1.00 53.16 111 GLN A N 1
ATOM 926 C CA . GLN A 1 111 ? 6.686 -5.730 5.594 1.00 53.16 111 GLN A CA 1
ATOM 927 C C . GLN A 1 111 ? 7.982 -6.487 5.318 1.00 53.16 111 GLN A C 1
ATOM 929 O O . GLN A 1 111 ? 8.971 -6.250 6.044 1.00 53.16 111 GLN A O 1
#

Sequence (111 aa):
STFKVLIAFAKRFTKVSRFVDLEDIYHEFQEVIAEELDYQQEAQHMERFRGQFVDFPGVAIPYVYWEYTTSKVLVMEYIDGVKINELDKLKGLKINPKKLSSILYLSYLKQ

Radius of gyration: 20.74 Å; chains: 1; bounding box: 43×33×48 Å

Secondary structure (DSSP, 8-state):
-HHHHHHHHHHHH-GGGGT--HHHHHHHHHHHHHHHT-HHHHHHHHHHHHHHTTT-TT---PPB-GGG-BTTB--B-------TT-HHHHHHTT--HHHHHHHHHHHHHT-

Foldseek 3Di:
DVVVVVVVVCVVPDPVVVPDDPVVVVVVVVVVCLVVQQVVVVLVVLVVLQVVCVVPPPDDRWHWPPVPDGSHDTDTDDDDDDDPVPVVVVVVVVDDVVVVVVVVVVSVVVD

InterPro domains:
  IPR004147 ABC1 atypical kinase-like domain [PF03109] (3-111)
  IPR011009 Protein kinase-like domain superfamily [SSF56112] (34-92)
  IPR050154 UbiB protein kinase [PTHR10566] (3-111)

pLDDT: mean 78.68, std 11.74, range [52.91, 97.19]